Protein AF-A0A3S3VFF3-F1 (afdb_monomer)

Mean predicted aligned error: 8.6 Å

Structure (mmCIF, N/CA/C/O backbone):
data_AF-A0A3S3VFF3-F1
#
_entry.id   AF-A0A3S3VFF3-F1
#
loop_
_atom_site.group_PDB
_atom_site.id
_atom_site.type_symbol
_atom_site.label_atom_id
_atom_site.label_alt_id
_atom_site.label_comp_id
_atom_site.label_asym_id
_atom_site.label_entity_id
_atom_site.label_seq_id
_atom_site.pdbx_PDB_ins_code
_atom_site.Cartn_x
_atom_site.Cartn_y
_atom_site.Cartn_z
_atom_site.occupancy
_atom_site.B_iso_or_equiv
_atom_site.auth_seq_id
_atom_site.auth_comp_id
_atom_site.auth_asym_id
_atom_site.auth_atom_id
_atom_site.pdbx_PDB_model_num
ATOM 1 N N . MET A 1 1 ? -24.340 -20.473 -7.851 1.00 54.12 1 MET A N 1
ATOM 2 C CA . MET A 1 1 ? -24.183 -20.965 -6.460 1.00 54.12 1 MET A CA 1
ATOM 3 C C . MET A 1 1 ? -22.724 -21.200 -6.070 1.00 54.12 1 MET A C 1
ATOM 5 O O . MET A 1 1 ? -22.334 -20.706 -5.024 1.00 54.12 1 MET A O 1
ATOM 9 N N . LEU A 1 2 ? -21.899 -21.857 -6.899 1.00 45.06 2 LEU A N 1
ATOM 10 C CA . LEU A 1 2 ? -20.478 -22.107 -6.588 1.00 45.06 2 LEU A CA 1
ATOM 11 C C . LEU A 1 2 ? -19.647 -20.820 -6.377 1.00 45.06 2 LEU A C 1
ATOM 13 O O . LEU A 1 2 ? -18.849 -20.751 -5.453 1.00 45.06 2 LEU A O 1
ATOM 17 N N . VAL A 1 3 ? -19.906 -19.770 -7.169 1.00 47.88 3 VAL A N 1
ATOM 18 C CA . VAL A 1 3 ? -19.226 -18.460 -7.058 1.00 47.88 3 VAL A CA 1
ATOM 19 C C . VAL A 1 3 ? -19.501 -17.778 -5.709 1.00 47.88 3 VAL A C 1
ATOM 21 O O . VAL A 1 3 ? -18.598 -17.215 -5.106 1.00 47.88 3 VAL A O 1
ATOM 24 N N . VAL A 1 4 ? -20.729 -17.890 -5.191 1.00 52.62 4 VAL A N 1
ATOM 25 C CA . VAL A 1 4 ? -21.119 -17.310 -3.892 1.00 52.62 4 VAL A CA 1
ATOM 26 C C . VAL A 1 4 ? -20.466 -18.079 -2.741 1.00 52.62 4 VAL A C 1
ATOM 28 O O . VAL A 1 4 ? -19.993 -17.467 -1.790 1.00 52.62 4 VAL A O 1
ATOM 31 N N . LEU A 1 5 ? -20.365 -19.410 -2.855 1.00 48.34 5 LEU A N 1
ATOM 32 C CA . LEU A 1 5 ? -19.657 -20.233 -1.873 1.00 48.34 5 LEU A CA 1
ATOM 33 C C . LEU A 1 5 ? -18.155 -19.921 -1.839 1.00 48.34 5 LEU A C 1
ATOM 35 O O . LEU A 1 5 ? -17.595 -19.864 -0.753 1.00 48.34 5 LEU A O 1
ATOM 39 N N . ILE A 1 6 ? -17.521 -19.678 -2.995 1.00 56.44 6 ILE A N 1
ATOM 40 C CA . ILE A 1 6 ? -16.113 -19.252 -3.079 1.00 56.44 6 ILE A CA 1
ATOM 41 C C . ILE A 1 6 ? -15.928 -17.886 -2.417 1.00 56.44 6 ILE A C 1
ATOM 43 O O . ILE A 1 6 ? -15.010 -17.738 -1.623 1.00 56.44 6 ILE A O 1
ATOM 47 N N . PHE A 1 7 ? -16.817 -16.919 -2.668 1.00 54.12 7 PHE A N 1
ATOM 48 C CA . PHE A 1 7 ? -16.781 -15.616 -1.992 1.00 54.12 7 PHE A CA 1
ATOM 49 C C . PHE A 1 7 ? -16.912 -15.753 -0.467 1.00 54.12 7 PHE A C 1
ATOM 51 O O . PHE A 1 7 ? -16.137 -15.150 0.270 1.00 54.12 7 PHE A O 1
ATOM 58 N N . ILE A 1 8 ? -17.831 -16.596 0.015 1.00 58.03 8 ILE A N 1
ATOM 59 C CA . ILE A 1 8 ? -18.028 -16.853 1.450 1.00 58.03 8 ILE A CA 1
ATOM 60 C C . ILE A 1 8 ? -16.824 -17.591 2.061 1.00 58.03 8 ILE A C 1
ATOM 62 O O . ILE A 1 8 ? -16.355 -17.206 3.127 1.00 58.03 8 ILE A O 1
ATOM 66 N N . LEU A 1 9 ? -16.272 -18.604 1.388 1.00 54.03 9 LEU A N 1
ATOM 67 C CA . LEU A 1 9 ? -15.059 -19.311 1.821 1.00 54.03 9 LEU A CA 1
ATOM 68 C C . LEU A 1 9 ? -13.828 -18.398 1.824 1.00 54.03 9 LEU A C 1
ATOM 70 O O . LEU A 1 9 ? -13.020 -18.490 2.744 1.00 54.03 9 LEU A O 1
ATOM 74 N N . CYS A 1 10 ? -13.703 -17.487 0.855 1.00 53.41 10 CYS A N 1
ATOM 75 C CA . CYS A 1 10 ? -12.643 -16.480 0.831 1.00 53.41 10 CYS A C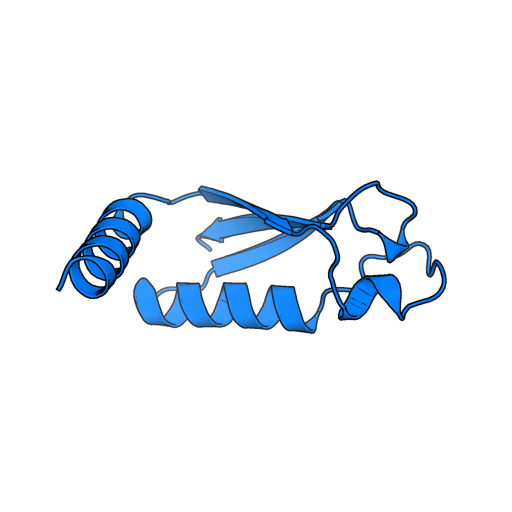A 1
ATOM 76 C C . CYS A 1 10 ? -12.777 -15.505 2.003 1.00 53.41 10 CYS A C 1
ATOM 78 O O . CYS A 1 10 ? -11.768 -15.193 2.622 1.00 53.41 10 CYS A O 1
ATOM 80 N N . ILE A 1 11 ? -14.001 -15.079 2.345 1.00 57.91 11 ILE A N 1
ATOM 81 C CA . ILE A 1 11 ? -14.286 -14.234 3.518 1.00 57.91 11 ILE A CA 1
ATOM 82 C C . ILE A 1 11 ? -13.956 -14.972 4.827 1.00 57.91 11 ILE A C 1
ATOM 84 O O . ILE A 1 11 ? -13.338 -14.395 5.720 1.00 57.91 11 ILE A O 1
ATOM 88 N N . ILE A 1 12 ? -14.307 -16.258 4.936 1.00 55.31 12 ILE A N 1
ATOM 89 C CA . ILE A 1 12 ? -14.001 -17.082 6.118 1.00 55.31 12 ILE A CA 1
ATOM 90 C C . ILE A 1 12 ? -12.487 -17.324 6.249 1.00 55.31 12 ILE A C 1
ATOM 92 O O . ILE A 1 12 ? -11.952 -17.226 7.352 1.00 55.31 12 ILE A O 1
ATOM 96 N N . ALA A 1 13 ? -11.780 -17.582 5.143 1.00 53.88 13 ALA A N 1
ATOM 97 C CA . ALA A 1 13 ? -10.319 -17.679 5.130 1.00 53.88 13 AL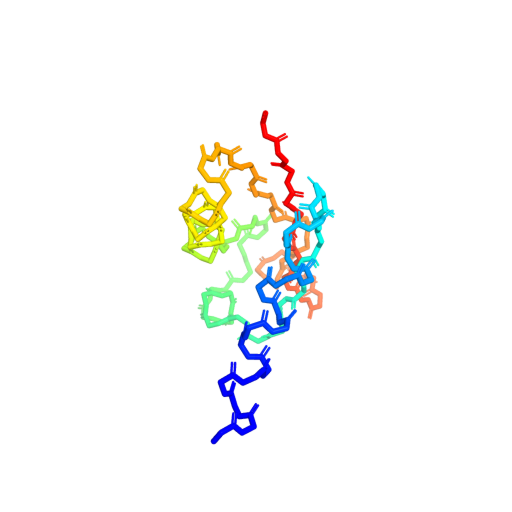A A CA 1
ATOM 98 C C . ALA A 1 13 ? -9.657 -16.332 5.470 1.00 53.88 13 ALA A C 1
ATOM 100 O O . ALA A 1 13 ? -8.656 -16.300 6.183 1.00 5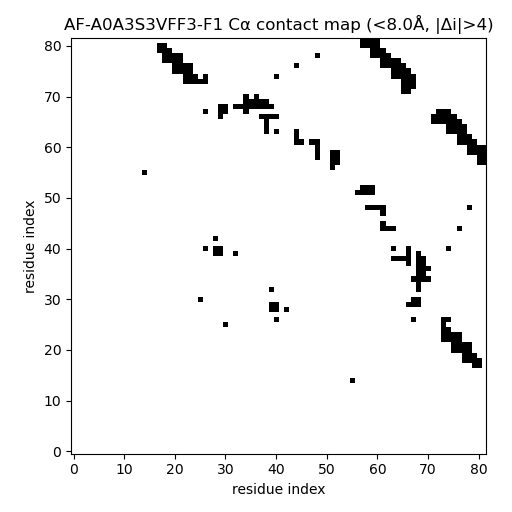3.88 13 ALA A O 1
ATOM 101 N N . PHE A 1 14 ? -10.250 -15.221 5.021 1.00 52.44 14 PHE A N 1
ATOM 102 C CA . PHE A 1 14 ? -9.835 -13.868 5.379 1.00 52.44 14 PHE A CA 1
ATOM 103 C C . PHE A 1 14 ? -9.941 -13.619 6.882 1.00 52.44 14 PHE A C 1
ATOM 105 O O . PHE A 1 14 ? -9.006 -13.071 7.453 1.00 52.44 14 PHE A O 1
ATOM 112 N N . LEU A 1 15 ? -11.008 -14.076 7.547 1.00 51.62 15 LEU A N 1
ATOM 113 C CA . LEU A 1 15 ? -11.272 -13.803 8.968 1.00 51.62 15 LEU A CA 1
ATOM 114 C C . LEU A 1 15 ? -10.123 -14.196 9.930 1.00 51.62 15 LEU A C 1
ATOM 116 O O . LEU A 1 15 ? -10.079 -13.699 11.055 1.00 51.62 15 LEU A O 1
ATOM 120 N N . PHE A 1 16 ? -9.182 -15.047 9.502 1.00 53.56 16 PHE A N 1
ATOM 121 C CA . PHE A 1 16 ? -8.010 -15.471 10.281 1.00 53.56 16 PHE A CA 1
ATOM 122 C C . PHE A 1 16 ? -6.685 -14.767 9.921 1.00 53.56 16 PHE A C 1
ATOM 124 O O . PHE A 1 16 ? -5.677 -14.978 10.603 1.00 53.56 16 PHE A O 1
ATOM 131 N N . ILE A 1 17 ? -6.642 -13.921 8.888 1.00 59.16 17 ILE A N 1
ATOM 132 C CA . ILE A 1 17 ? -5.400 -13.299 8.406 1.00 59.16 17 ILE A CA 1
ATOM 133 C C . ILE A 1 17 ? -5.097 -12.037 9.224 1.00 59.16 17 ILE A C 1
ATOM 135 O O . ILE A 1 17 ? -5.581 -10.948 8.929 1.00 59.16 17 ILE A O 1
ATOM 139 N N . LYS A 1 18 ? -4.259 -12.170 10.260 1.00 63.94 18 LYS A N 1
ATOM 140 C CA . LYS A 1 18 ? -3.723 -11.012 11.007 1.00 63.94 18 LYS A CA 1
ATOM 141 C C . LYS A 1 18 ? -2.605 -10.267 10.271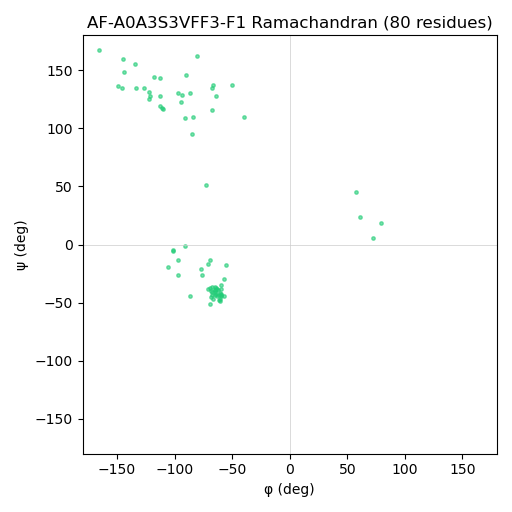 1.00 63.94 18 LYS A C 1
ATOM 143 O O . LYS A 1 18 ? -2.430 -9.071 10.489 1.00 63.94 18 LYS A O 1
ATOM 148 N N . CYS A 1 19 ? -1.885 -10.966 9.395 1.00 72.00 19 CYS A N 1
ATOM 149 C CA . CYS A 1 19 ? -0.841 -10.432 8.526 1.00 72.00 19 CYS A CA 1
ATOM 150 C C . CYS A 1 19 ? -0.879 -11.197 7.201 1.00 72.00 19 CYS A C 1
ATOM 152 O O . CYS A 1 19 ? -0.969 -12.425 7.211 1.00 72.00 19 CYS A O 1
ATOM 154 N N . GLY A 1 20 ? -0.801 -10.494 6.073 1.00 84.00 20 GLY A N 1
ATOM 155 C CA . GLY A 1 20 ? -0.901 -11.103 4.746 1.00 84.00 20 GLY A CA 1
ATOM 156 C C . GLY A 1 20 ? -0.002 -10.420 3.727 1.00 84.00 20 GLY A C 1
ATOM 157 O O . GLY A 1 20 ? 0.409 -9.278 3.923 1.00 84.00 20 GLY A O 1
ATOM 158 N N . LYS A 1 21 ? 0.304 -11.124 2.636 1.00 88.38 21 LYS A N 1
ATOM 159 C CA . LYS A 1 21 ? 0.976 -10.555 1.464 1.00 88.38 21 LYS A CA 1
ATOM 160 C C . LYS A 1 21 ? 0.100 -10.757 0.240 1.00 88.38 21 LYS A C 1
ATOM 162 O O . LYS A 1 21 ? -0.362 -11.871 0.006 1.00 88.38 21 LYS A O 1
ATOM 167 N N . ILE A 1 22 ? -0.103 -9.701 -0.537 1.00 87.38 22 ILE A N 1
ATOM 168 C CA . ILE A 1 22 ? -0.794 -9.760 -1.824 1.00 87.38 22 ILE A CA 1
ATOM 169 C C . ILE A 1 22 ? 0.226 -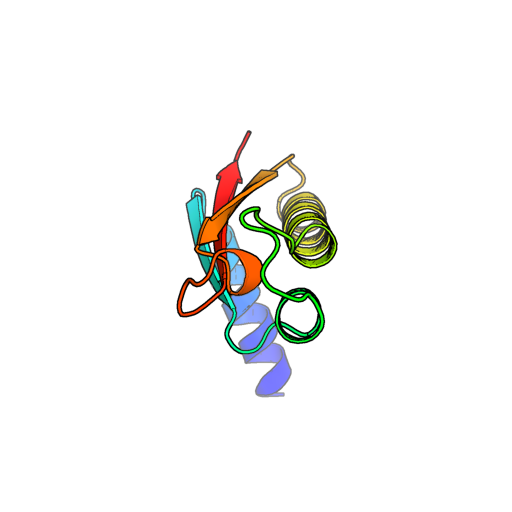9.446 -2.909 1.00 87.38 22 ILE A C 1
ATOM 171 O O . ILE A 1 22 ? 0.806 -8.365 -2.916 1.00 87.38 22 ILE A O 1
ATOM 175 N N . ALA A 1 23 ? 0.442 -10.395 -3.816 1.00 86.81 23 ALA A N 1
ATOM 176 C CA . ALA A 1 23 ? 1.213 -10.169 -5.029 1.00 86.81 23 ALA A CA 1
ATOM 177 C C . ALA A 1 23 ? 0.253 -9.807 -6.166 1.00 86.81 23 ALA A C 1
ATOM 179 O O . ALA A 1 23 ? -0.663 -10.570 -6.472 1.00 86.81 23 ALA A O 1
ATOM 180 N N . VAL A 1 24 ? 0.469 -8.648 -6.777 1.00 84.31 24 VAL A N 1
ATOM 181 C CA . VAL A 1 24 ? -0.259 -8.171 -7.951 1.00 84.31 24 VAL A CA 1
ATOM 182 C C . VAL A 1 24 ? 0.708 -8.179 -9.125 1.00 84.31 24 VAL A C 1
ATOM 184 O O . VAL A 1 24 ? 1.737 -7.499 -9.118 1.00 84.31 24 VAL A O 1
ATOM 187 N N . HIS A 1 25 ? 0.370 -8.987 -10.120 1.00 81.81 25 HIS A N 1
ATOM 188 C CA . HIS A 1 25 ? 1.011 -8.980 -11.425 1.00 81.81 25 HIS A CA 1
ATOM 189 C C . HIS A 1 25 ? 0.254 -8.002 -12.326 1.00 81.81 25 HIS A C 1
ATOM 191 O O . HIS A 1 25 ? -0.956 -7.847 -12.159 1.00 81.81 25 HIS A O 1
ATOM 197 N N . ASP A 1 26 ? 0.973 -7.331 -13.225 1.00 77.88 26 ASP A N 1
ATOM 198 C CA . ASP A 1 26 ? 0.387 -6.498 -14.282 1.00 77.88 26 ASP A CA 1
ATOM 199 C C . ASP A 1 26 ? -0.524 -5.375 -13.744 1.00 77.88 26 ASP A C 1
ATOM 201 O O . ASP A 1 26 ? -1.654 -5.148 -14.181 1.00 77.88 26 ASP A O 1
ATOM 205 N N . SER A 1 27 ? -0.049 -4.678 -12.703 1.00 75.88 27 SER A N 1
ATOM 206 C CA . SER A 1 27 ? -0.784 -3.556 -12.116 1.00 75.88 27 SER A CA 1
ATOM 207 C C . SER A 1 27 ? -0.851 -2.398 -13.110 1.00 75.88 27 SER A C 1
ATOM 209 O O . SER A 1 27 ? 0.175 -1.789 -13.414 1.00 75.88 27 SER A O 1
ATOM 211 N N . PHE A 1 28 ? -2.059 -2.041 -13.556 1.00 79.44 28 PHE A N 1
ATOM 212 C CA . PHE A 1 28 ? -2.273 -0.942 -14.508 1.00 79.44 28 PHE A CA 1
ATOM 213 C C . PHE A 1 28 ? -1.707 0.403 -14.015 1.00 79.44 28 PHE A C 1
ATOM 215 O O . PHE A 1 28 ? -1.284 1.227 -14.824 1.00 79.44 28 PHE A O 1
ATOM 222 N N . GLU A 1 29 ? -1.672 0.624 -12.693 1.00 74.38 29 GLU A N 1
ATOM 223 C CA . GLU A 1 29 ? -1.033 1.800 -12.089 1.00 74.38 29 GLU A CA 1
ATOM 224 C C . GLU A 1 29 ? 0.470 1.830 -12.385 1.00 74.38 29 GLU A C 1
ATOM 226 O O . GLU A 1 29 ? 1.032 2.892 -12.631 1.00 74.38 29 GLU A O 1
ATOM 231 N N . CYS A 1 30 ? 1.127 0.671 -12.356 1.00 72.31 30 CYS A N 1
ATOM 232 C CA . CYS A 1 30 ? 2.581 0.566 -12.422 1.00 72.31 30 CYS A CA 1
ATOM 233 C C . CYS A 1 30 ? 3.103 0.275 -13.835 1.00 72.31 30 CYS A C 1
ATOM 235 O O . CYS A 1 30 ? 4.215 0.680 -14.144 1.00 72.31 30 CYS A O 1
ATOM 237 N N . GLU A 1 31 ? 2.319 -0.364 -14.705 1.00 71.00 31 GLU A N 1
ATOM 238 C CA . GLU A 1 31 ? 2.684 -0.556 -16.118 1.00 71.00 31 GLU A CA 1
ATOM 239 C C . GLU A 1 31 ? 2.675 0.758 -16.908 1.00 71.00 31 GLU A C 1
ATOM 241 O O . GLU A 1 31 ? 3.524 0.981 -17.771 1.00 71.00 31 GLU A O 1
ATOM 246 N N . GLY A 1 32 ? 1.722 1.648 -16.609 1.00 67.69 32 GLY A N 1
ATOM 247 C CA . GLY A 1 32 ? 1.640 2.968 -17.238 1.00 67.69 32 GLY A CA 1
ATOM 248 C C . GLY A 1 32 ? 2.650 3.976 -16.679 1.00 67.69 32 GLY A C 1
ATOM 249 O O . GLY A 1 32 ? 2.981 4.964 -17.342 1.00 67.69 32 GLY A O 1
ATOM 250 N N . ALA A 1 33 ? 3.155 3.736 -15.468 1.00 62.31 33 ALA A N 1
ATOM 251 C CA . ALA A 1 33 ? 4.150 4.576 -14.825 1.00 62.31 33 ALA A CA 1
ATOM 252 C C . ALA A 1 33 ? 5.555 4.188 -15.311 1.00 62.31 33 ALA A C 1
ATOM 254 O O . ALA A 1 33 ? 6.092 3.144 -14.956 1.00 62.31 33 ALA A O 1
ATOM 255 N N . LYS A 1 34 ? 6.187 5.055 -16.113 1.00 62.50 34 LYS A N 1
ATOM 256 C CA . LYS A 1 34 ? 7.633 4.963 -16.396 1.00 62.50 34 LYS A CA 1
ATOM 257 C C . LYS A 1 34 ? 8.391 4.832 -15.069 1.00 62.50 34 LYS A C 1
ATOM 259 O O . LYS A 1 34 ? 8.052 5.562 -14.144 1.00 62.50 34 LYS A O 1
ATOM 264 N N . VAL A 1 35 ? 9.397 3.953 -15.002 1.00 67.00 35 VAL A N 1
ATOM 265 C CA . VAL A 1 35 ? 10.187 3.641 -13.791 1.00 67.00 35 VAL A CA 1
ATOM 266 C C . VAL A 1 35 ? 10.476 4.909 -12.980 1.00 67.00 35 VAL A C 1
ATOM 268 O O . VAL A 1 35 ? 11.224 5.785 -13.417 1.00 67.00 35 VAL A O 1
ATOM 271 N N . THR A 1 36 ? 9.837 5.028 -11.816 1.00 73.69 36 THR A N 1
ATOM 272 C CA . THR A 1 36 ? 9.917 6.206 -10.939 1.00 73.69 36 THR A CA 1
ATOM 273 C C . THR A 1 36 ? 10.943 6.016 -9.822 1.00 73.69 36 THR A C 1
ATOM 275 O O . THR A 1 36 ? 11.294 6.977 -9.139 1.00 73.69 36 THR A O 1
ATOM 278 N N . GLY A 1 37 ? 11.414 4.780 -9.610 1.00 74.38 37 GLY A N 1
ATOM 279 C CA . GLY A 1 37 ? 12.303 4.416 -8.502 1.00 74.38 37 GLY A CA 1
ATOM 280 C C . GLY A 1 37 ? 11.610 4.392 -7.134 1.00 74.38 37 GLY A C 1
ATOM 281 O O . GLY A 1 37 ? 12.269 4.197 -6.114 1.00 74.38 37 GLY A O 1
ATOM 282 N N . GLN A 1 38 ? 10.287 4.583 -7.087 1.00 76.06 38 GLN A N 1
ATOM 283 C CA . GLN A 1 38 ? 9.484 4.594 -5.865 1.00 76.06 38 GLN A CA 1
ATOM 284 C C . GLN A 1 38 ? 8.210 3.752 -6.038 1.00 76.06 38 GLN A C 1
ATOM 286 O O . GLN A 1 38 ? 7.761 3.550 -7.166 1.00 76.06 38 GLN A O 1
ATOM 291 N N . PRO A 1 39 ? 7.618 3.235 -4.940 1.00 79.50 39 PRO A N 1
ATOM 292 C CA . PRO A 1 39 ? 6.355 2.515 -5.031 1.00 79.50 39 PRO A CA 1
ATOM 293 C C . PRO A 1 39 ? 5.254 3.464 -5.517 1.00 79.50 39 PRO A C 1
ATOM 295 O O . PRO A 1 39 ? 5.092 4.556 -4.968 1.00 79.50 39 PRO A O 1
ATOM 298 N N . TYR A 1 40 ? 4.531 3.059 -6.560 1.00 80.94 40 TYR A N 1
ATOM 299 C CA . TYR A 1 40 ? 3.529 3.896 -7.222 1.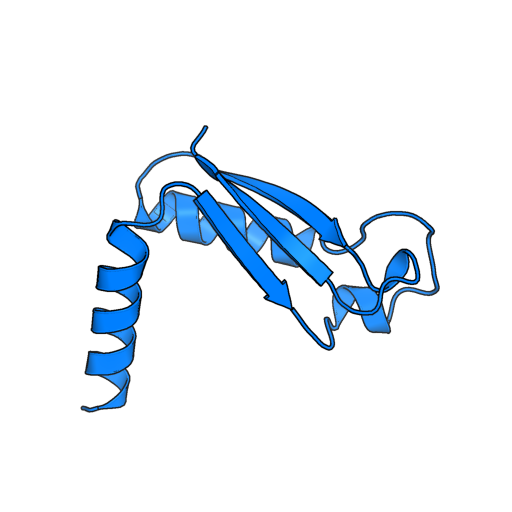00 80.94 40 TYR A CA 1
ATOM 300 C C . TYR A 1 40 ? 2.091 3.485 -6.890 1.00 80.94 40 TYR A C 1
ATOM 302 O O . TYR A 1 40 ? 1.193 4.308 -7.040 1.00 80.94 40 TYR A O 1
ATOM 310 N N . GLY A 1 41 ? 1.862 2.257 -6.402 1.00 80.12 41 GLY A N 1
ATOM 311 C CA . GLY A 1 41 ? 0.537 1.651 -6.222 1.00 80.12 41 GLY A CA 1
ATOM 312 C C . GLY A 1 41 ? -0.276 2.229 -5.060 1.00 80.12 41 GLY A C 1
ATOM 313 O O . GLY A 1 41 ? -0.746 1.488 -4.195 1.00 80.12 41 GLY A O 1
ATOM 314 N N . ALA A 1 42 ? -0.424 3.552 -4.988 1.00 85.69 42 ALA A N 1
ATOM 315 C CA . ALA A 1 42 ? -1.130 4.249 -3.923 1.00 85.69 42 ALA A CA 1
ATOM 316 C C . ALA A 1 42 ? -2.636 3.959 -3.949 1.00 85.69 42 ALA A C 1
ATOM 318 O O . ALA A 1 42 ? -3.232 3.823 -2.874 1.00 85.69 42 ALA A O 1
ATOM 319 N N . LEU A 1 43 ? -3.241 3.824 -5.137 1.00 86.62 43 LEU A N 1
ATOM 320 C CA . LEU A 1 43 ? -4.657 3.495 -5.258 1.00 86.62 43 LEU A CA 1
ATOM 321 C C . LEU A 1 43 ? -4.907 2.052 -4.808 1.00 86.62 43 LEU A C 1
ATOM 323 O O . LEU A 1 43 ? -5.745 1.842 -3.929 1.00 86.62 43 LEU A O 1
ATOM 327 N N . VAL A 1 44 ? -4.155 1.071 -5.324 1.00 88.00 44 VAL A N 1
ATOM 328 C CA . VAL A 1 44 ? -4.264 -0.338 -4.892 1.00 88.00 44 VAL A CA 1
ATOM 329 C C . VAL A 1 44 ? -4.031 -0.470 -3.385 1.00 88.00 44 VAL A C 1
ATOM 331 O O . VAL A 1 44 ? -4.818 -1.117 -2.690 1.00 88.00 44 VAL A O 1
ATOM 334 N N . ARG A 1 45 ? -3.016 0.207 -2.838 1.00 90.56 45 ARG A N 1
ATOM 335 C CA . ARG A 1 45 ? -2.734 0.216 -1.395 1.00 90.56 45 ARG A CA 1
ATOM 336 C C . ARG A 1 45 ? -3.908 0.764 -0.581 1.00 90.56 45 ARG A C 1
ATOM 338 O O . ARG A 1 45 ? -4.267 0.182 0.442 1.00 90.56 45 ARG A O 1
ATOM 345 N N . GLY A 1 46 ? -4.521 1.855 -1.045 1.00 89.56 46 GLY A N 1
ATOM 346 C CA . GLY A 1 46 ? -5.708 2.449 -0.432 1.00 89.56 46 GLY A CA 1
ATOM 347 C C . GLY A 1 46 ? -6.932 1.534 -0.493 1.00 89.56 46 GLY A C 1
ATOM 348 O O . GLY A 1 46 ? -7.612 1.365 0.518 1.00 89.56 46 GLY A O 1
ATOM 349 N N . MET A 1 47 ? -7.180 0.891 -1.639 1.00 89.19 47 MET A N 1
ATOM 350 C CA . MET A 1 47 ? -8.281 -0.065 -1.793 1.00 89.19 47 MET A CA 1
ATOM 351 C C . MET A 1 47 ? -8.132 -1.253 -0.842 1.00 89.19 47 MET A C 1
ATOM 353 O O . MET A 1 47 ? -9.081 -1.590 -0.139 1.00 89.19 47 MET A O 1
ATOM 357 N N . ILE A 1 48 ? -6.940 -1.858 -0.772 1.00 89.00 48 ILE A N 1
ATOM 358 C CA . ILE A 1 48 ? -6.672 -2.979 0.138 1.00 89.00 48 ILE A CA 1
ATOM 359 C C . ILE A 1 48 ? -6.894 -2.533 1.588 1.00 89.00 48 ILE A C 1
ATOM 361 O O . ILE A 1 48 ? -7.615 -3.200 2.326 1.00 89.00 48 ILE A O 1
ATOM 365 N N . ALA A 1 49 ? -6.340 -1.387 1.996 1.00 90.44 49 ALA A N 1
ATOM 366 C CA . ALA A 1 49 ? -6.513 -0.881 3.356 1.00 90.44 49 ALA A CA 1
ATOM 367 C C . ALA A 1 49 ? -7.992 -0.633 3.700 1.00 90.44 49 ALA A C 1
ATOM 369 O O . ALA A 1 49 ? -8.431 -1.006 4.786 1.00 90.44 49 ALA A O 1
ATOM 370 N N . GLY A 1 50 ? -8.764 -0.052 2.775 1.00 89.62 50 GLY A N 1
ATOM 371 C CA . GLY A 1 50 ? -10.191 0.221 2.952 1.00 89.62 50 GLY A CA 1
ATOM 372 C C . GLY A 1 50 ? -11.041 -1.046 3.044 1.00 89.62 50 GLY A C 1
ATOM 373 O O . GLY A 1 50 ? -11.841 -1.175 3.966 1.00 89.62 50 GLY A O 1
ATOM 374 N N . ILE A 1 51 ? -10.826 -2.014 2.147 1.00 88.25 51 ILE A N 1
ATOM 375 C CA . ILE A 1 51 ? -11.545 -3.299 2.163 1.00 88.25 51 ILE A CA 1
ATOM 376 C C . ILE A 1 51 ? -11.271 -4.044 3.471 1.00 88.25 51 ILE A C 1
ATOM 378 O O . ILE A 1 51 ? -12.202 -4.515 4.119 1.00 88.25 51 ILE A O 1
ATOM 382 N N . PHE A 1 52 ? -10.007 -4.126 3.895 1.00 86.31 52 PHE A N 1
ATOM 383 C CA . PHE A 1 52 ? -9.664 -4.760 5.168 1.00 86.31 52 PHE A CA 1
ATOM 384 C C . PHE A 1 52 ? -10.242 -3.981 6.359 1.00 86.31 52 PHE A C 1
ATOM 386 O O . PHE A 1 52 ? -10.741 -4.589 7.304 1.00 86.31 52 PHE A O 1
ATOM 393 N N . ALA A 1 53 ? -10.235 -2.649 6.322 1.00 89.19 53 ALA A N 1
ATOM 394 C CA . ALA A 1 53 ? -10.822 -1.859 7.396 1.00 89.19 53 ALA A CA 1
ATOM 395 C C . ALA A 1 53 ? -12.323 -2.124 7.571 1.00 89.19 53 ALA A C 1
ATOM 397 O O . ALA A 1 53 ? -12.770 -2.319 8.701 1.00 89.19 53 ALA A O 1
ATOM 398 N N . GLU A 1 54 ? -13.069 -2.204 6.468 1.00 89.19 54 GLU A N 1
ATOM 399 C CA . GLU A 1 54 ? -14.506 -2.489 6.477 1.00 89.19 54 GLU A CA 1
ATOM 400 C C . GLU A 1 54 ? -14.800 -3.930 6.925 1.00 89.19 54 GLU A C 1
ATOM 402 O O . GLU A 1 54 ? -15.650 -4.161 7.782 1.00 89.19 54 GLU A O 1
ATOM 407 N N . VAL A 1 55 ? -14.056 -4.911 6.401 1.00 84.19 55 VAL A N 1
ATOM 408 C CA . VAL A 1 55 ? -14.287 -6.339 6.687 1.00 84.19 55 VAL A CA 1
ATOM 409 C C . VAL A 1 55 ? -13.966 -6.703 8.140 1.00 84.19 55 VAL A C 1
ATOM 411 O O . VAL A 1 55 ? -14.683 -7.495 8.748 1.00 84.19 55 VAL A O 1
ATOM 414 N N . PHE A 1 56 ? -12.893 -6.147 8.711 1.00 84.69 56 PHE A N 1
ATOM 415 C CA . PHE A 1 56 ? -12.442 -6.483 10.069 1.00 84.69 56 PHE A CA 1
ATOM 416 C C . PHE A 1 56 ? -12.839 -5.444 11.128 1.00 84.69 56 PHE A C 1
ATOM 418 O O . PHE A 1 56 ? -12.548 -5.644 12.312 1.00 84.69 56 PHE A O 1
ATOM 425 N N . GLY A 1 57 ? -13.450 -4.326 10.723 1.00 86.81 57 GLY A N 1
ATOM 426 C CA . GLY A 1 57 ? -13.847 -3.228 11.609 1.00 86.81 57 GLY A CA 1
ATOM 427 C C . GLY A 1 57 ? -12.677 -2.560 12.342 1.00 86.81 57 GLY A C 1
ATOM 428 O O . GLY A 1 57 ? -12.856 -2.029 13.439 1.00 86.81 57 GLY A O 1
ATOM 429 N N . LYS A 1 58 ? -11.456 -2.647 11.801 1.00 88.62 58 LYS A N 1
ATOM 430 C CA . LYS A 1 58 ? -10.215 -2.160 12.430 1.00 88.62 58 LYS A CA 1
ATOM 431 C C . LYS A 1 58 ? -9.265 -1.600 11.377 1.00 88.62 58 LYS A C 1
ATOM 433 O O . LYS A 1 58 ? -9.236 -2.130 10.276 1.00 88.62 58 LYS A O 1
ATOM 438 N N . PRO A 1 59 ? -8.444 -0.588 11.690 1.00 89.06 59 PRO A N 1
ATOM 439 C CA . PRO A 1 59 ? -7.491 -0.058 10.725 1.00 89.06 59 PRO A CA 1
ATOM 440 C C . PRO A 1 59 ? -6.401 -1.087 10.387 1.00 89.06 59 PRO A C 1
ATOM 442 O O . PRO A 1 59 ? -5.835 -1.734 11.270 1.00 89.06 59 PRO A O 1
ATOM 445 N N . PHE A 1 60 ? -6.070 -1.184 9.101 1.00 90.50 60 PHE A N 1
ATOM 446 C CA . PHE A 1 60 ? -4.929 -1.946 8.599 1.00 90.50 60 PHE A CA 1
ATOM 447 C C . PHE A 1 60 ? -3.937 -1.011 7.912 1.00 90.50 60 PHE A C 1
ATOM 449 O O . PHE A 1 60 ? -4.313 -0.037 7.257 1.00 90.50 60 PHE A O 1
ATOM 456 N N . GLN A 1 61 ? -2.656 -1.314 8.071 1.00 91.88 61 GLN A N 1
ATOM 457 C CA . GLN A 1 61 ? -1.564 -0.697 7.339 1.00 91.88 61 GLN A CA 1
ATOM 458 C C . GLN A 1 61 ? -1.186 -1.601 6.172 1.00 91.88 61 GLN A C 1
ATOM 460 O O . GLN A 1 61 ? -0.992 -2.803 6.344 1.00 91.88 61 GLN A O 1
ATOM 465 N N . VAL A 1 62 ? -1.089 -1.003 4.988 1.00 92.25 62 VAL A N 1
ATOM 466 C CA . VAL A 1 62 ? -0.656 -1.684 3.770 1.00 92.25 62 VAL A CA 1
ATOM 467 C C . VAL A 1 62 ? 0.577 -0.970 3.240 1.00 92.25 62 VAL A C 1
ATOM 469 O O . VAL A 1 62 ? 0.570 0.258 3.083 1.00 92.25 62 VAL A O 1
ATOM 472 N N . GLU A 1 63 ? 1.634 -1.731 2.984 1.00 92.25 63 GLU A N 1
ATOM 473 C CA . GLU A 1 63 ? 2.918 -1.243 2.479 1.00 92.25 63 GLU A CA 1
ATOM 474 C C . GLU A 1 63 ? 3.316 -2.006 1.223 1.00 92.25 63 GLU A C 1
ATOM 476 O O . GLU A 1 63 ? 3.210 -3.226 1.172 1.00 92.25 63 GLU A O 1
ATOM 481 N N . GLU A 1 64 ? 3.775 -1.282 0.205 1.00 90.69 64 GLU A N 1
ATOM 482 C CA . GLU A 1 64 ? 4.257 -1.875 -1.040 1.00 90.69 64 GLU A CA 1
ATOM 483 C C . GLU A 1 64 ? 5.768 -2.138 -0.935 1.00 90.69 64 GLU A C 1
ATOM 485 O O . GLU A 1 64 ? 6.581 -1.206 -0.913 1.00 90.69 64 GLU A O 1
ATOM 490 N N . THR A 1 65 ? 6.147 -3.412 -0.834 1.00 90.81 65 THR A N 1
ATOM 491 C CA . THR A 1 65 ? 7.543 -3.841 -0.667 1.00 90.81 65 THR A CA 1
ATOM 492 C C . THR A 1 65 ? 8.256 -3.990 -2.006 1.00 90.81 65 THR A C 1
ATOM 494 O O . THR A 1 65 ? 9.361 -3.475 -2.159 1.00 90.81 65 THR A O 1
ATOM 497 N N . GLU A 1 66 ? 7.599 -4.615 -2.984 1.00 89.88 66 GLU A N 1
ATOM 498 C CA . GLU A 1 66 ? 8.071 -4.770 -4.371 1.00 89.88 66 GLU A CA 1
ATOM 499 C C . GLU A 1 66 ? 7.151 -3.949 -5.281 1.00 89.88 66 GLU A C 1
ATOM 501 O O . GLU A 1 66 ? 5.951 -3.893 -5.007 1.00 89.88 66 GLU A O 1
ATOM 506 N N . CYS A 1 67 ? 7.676 -3.309 -6.329 1.00 87.25 67 CYS A N 1
ATOM 507 C CA . CYS A 1 67 ? 6.873 -2.545 -7.287 1.00 87.25 67 CYS A CA 1
ATOM 508 C C . CYS A 1 67 ? 7.480 -2.562 -8.693 1.00 87.25 67 CYS A C 1
ATOM 510 O O . CYS A 1 67 ? 8.665 -2.284 -8.867 1.00 87.25 67 CYS A O 1
ATO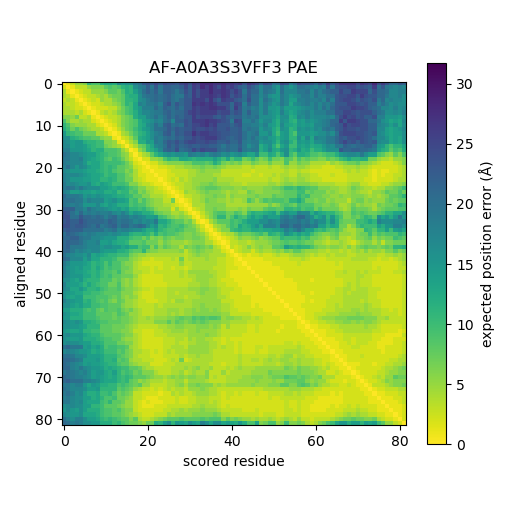M 512 N N . ILE A 1 68 ? 6.651 -2.757 -9.720 1.00 85.06 68 ILE A N 1
ATOM 513 C CA . ILE A 1 68 ? 7.094 -2.704 -11.126 1.00 85.06 68 ILE A CA 1
ATOM 514 C C . ILE A 1 68 ? 7.697 -1.329 -11.466 1.00 85.06 68 ILE A C 1
ATOM 516 O O . ILE A 1 68 ? 8.703 -1.239 -12.164 1.00 85.06 68 ILE A O 1
ATOM 520 N N . ALA A 1 69 ? 7.171 -0.248 -10.880 1.00 83.31 69 ALA A N 1
ATOM 521 C CA . ALA A 1 69 ? 7.707 1.103 -11.070 1.00 83.31 69 ALA A CA 1
ATOM 522 C C . ALA A 1 69 ? 9.089 1.331 -10.413 1.00 83.31 69 ALA A C 1
ATOM 524 O O . ALA A 1 69 ? 9.749 2.330 -10.712 1.00 83.31 69 ALA A O 1
ATOM 525 N N . LYS A 1 70 ? 9.544 0.421 -9.537 1.00 84.06 70 LYS A N 1
ATOM 526 C CA . LYS A 1 70 ? 10.913 0.388 -8.992 1.00 84.06 70 LYS A CA 1
ATOM 527 C C . LYS A 1 70 ? 11.878 -0.466 -9.821 1.00 84.06 70 LYS A C 1
ATOM 529 O O . LYS A 1 70 ? 13.045 -0.508 -9.449 1.00 84.06 70 LYS A O 1
ATOM 534 N N . ASP A 1 71 ? 11.413 -1.098 -10.902 1.00 84.38 71 ASP A N 1
ATOM 535 C CA . ASP A 1 71 ? 12.119 -2.156 -11.648 1.00 84.38 71 ASP A CA 1
ATOM 536 C C . ASP A 1 71 ? 12.054 -3.557 -10.989 1.00 84.38 71 ASP A C 1
ATOM 538 O O . ASP A 1 71 ? 12.825 -4.456 -11.323 1.00 84.38 71 ASP A O 1
ATOM 542 N N . ASP A 1 72 ? 11.106 -3.791 -10.067 1.00 85.31 72 ASP A N 1
ATOM 543 C CA . ASP A 1 72 ? 10.816 -5.145 -9.575 1.00 85.31 72 ASP A CA 1
ATOM 544 C C . ASP A 1 72 ? 9.918 -5.925 -10.556 1.00 85.31 72 ASP A C 1
ATOM 546 O O . ASP A 1 72 ? 9.200 -5.367 -11.382 1.00 85.31 72 ASP A O 1
ATOM 550 N N . LYS A 1 73 ? 9.875 -7.257 -10.432 1.00 85.94 73 LYS A N 1
ATOM 551 C CA . LYS A 1 73 ? 9.084 -8.118 -11.340 1.00 85.94 73 LYS A CA 1
ATOM 552 C C . LYS A 1 73 ? 7.565 -8.023 -11.156 1.00 85.94 73 LYS A C 1
ATOM 554 O O . LYS A 1 73 ? 6.821 -8.554 -11.976 1.00 85.94 73 LYS A O 1
ATOM 559 N N . ARG A 1 74 ? 7.101 -7.484 -10.030 1.00 85.56 74 ARG A N 1
ATOM 560 C CA . ARG A 1 74 ? 5.690 -7.458 -9.615 1.00 85.56 74 ARG A CA 1
ATOM 561 C C . ARG A 1 74 ? 5.497 -6.470 -8.471 1.00 85.56 74 ARG A C 1
ATOM 563 O O . ARG A 1 74 ? 6.467 -6.068 -7.832 1.00 85.56 74 ARG A O 1
ATOM 570 N N . CYS A 1 75 ? 4.244 -6.154 -8.170 1.00 86.56 75 CYS A N 1
ATOM 571 C CA . CYS A 1 75 ? 3.892 -5.386 -6.984 1.00 86.56 75 CYS A CA 1
ATOM 572 C C . CYS A 1 75 ? 3.555 -6.326 -5.823 1.00 86.56 75 CYS A C 1
ATOM 574 O O . CYS A 1 75 ? 2.726 -7.222 -5.976 1.00 86.56 75 CYS A O 1
ATOM 576 N N . VAL A 1 76 ? 4.171 -6.138 -4.656 1.00 90.50 76 VAL A N 1
ATOM 577 C CA . VAL A 1 76 ? 3.854 -6.915 -3.445 1.00 90.50 76 VAL A CA 1
ATOM 578 C C . VAL A 1 76 ? 3.436 -5.976 -2.332 1.00 90.50 76 VAL A C 1
ATOM 580 O O . VAL A 1 76 ? 4.185 -5.082 -1.952 1.00 90.50 76 VAL A O 1
ATOM 583 N N . PHE A 1 77 ? 2.251 -6.226 -1.783 1.00 91.06 77 PHE A N 1
ATOM 584 C CA . PHE A 1 77 ? 1.653 -5.460 -0.700 1.00 91.06 77 PHE A CA 1
ATOM 585 C C . PHE A 1 77 ? 1.636 -6.292 0.581 1.00 91.06 77 PHE A C 1
ATOM 587 O O . PHE A 1 77 ? 0.972 -7.328 0.648 1.00 91.06 77 PHE A O 1
ATOM 594 N N . GLU A 1 78 ? 2.350 -5.841 1.607 1.00 92.38 78 GLU A N 1
ATOM 595 C CA . GLU A 1 78 ? 2.256 -6.382 2.959 1.00 92.38 78 GLU A CA 1
ATOM 596 C C . GLU A 1 78 ? 1.137 -5.692 3.728 1.00 92.38 78 GLU A C 1
ATOM 598 O O . GLU A 1 78 ? 1.072 -4.467 3.793 1.00 92.38 78 GLU A O 1
ATOM 603 N N . ILE A 1 79 ? 0.276 -6.490 4.348 1.00 91.38 79 ILE A N 1
ATOM 604 C CA . ILE A 1 79 ? -0.866 -6.037 5.135 1.00 91.38 79 ILE A CA 1
ATOM 605 C C . ILE A 1 79 ? -0.615 -6.390 6.593 1.00 91.38 79 ILE A C 1
ATOM 607 O O . ILE A 1 79 ? -0.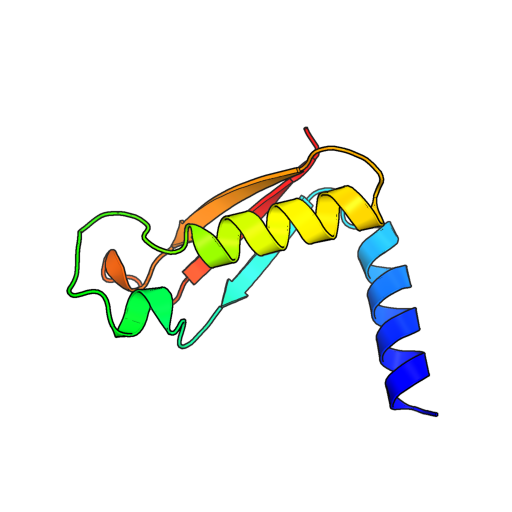334 -7.548 6.922 1.00 91.38 79 ILE A O 1
ATOM 611 N N . ARG A 1 80 ? -0.746 -5.398 7.470 1.00 90.00 80 ARG A N 1
ATOM 612 C CA . ARG A 1 80 ? -0.546 -5.525 8.914 1.00 90.00 80 ARG A CA 1
ATOM 613 C C . ARG A 1 80 ? -1.694 -4.853 9.649 1.00 90.00 80 ARG A C 1
ATOM 615 O O . ARG A 1 80 ? -2.087 -3.740 9.307 1.00 90.00 80 ARG A O 1
ATOM 622 N N . GLN A 1 81 ? -2.232 -5.520 10.662 1.00 82.94 81 GLN A N 1
ATOM 623 C CA . GLN A 1 81 ? -3.180 -4.892 11.578 1.00 82.94 81 GLN A CA 1
ATOM 624 C C . GLN A 1 81 ? -2.463 -3.822 12.414 1.00 82.94 81 GLN A C 1
ATOM 626 O O . GLN A 1 81 ? -1.362 -4.079 12.905 1.00 82.94 81 GLN A O 1
ATOM 631 N N . LYS A 1 82 ? -3.077 -2.641 12.551 1.00 75.12 82 LYS A N 1
ATOM 632 C CA . LYS A 1 82 ? -2.601 -1.589 13.461 1.00 75.12 82 LYS A CA 1
ATOM 633 C C . LYS A 1 82 ? -2.978 -1.871 14.913 1.00 75.12 82 LYS A C 1
ATOM 635 O O . LYS A 1 82 ? -4.050 -2.479 15.140 1.00 75.12 82 LYS A O 1
#

pLDDT: mean 77.26, std 14.14, range [45.06, 92.38]

Solvent-accessible surface area (backbone atoms only — not comparable to full-atom values): 4644 Å² total; per-residue (Å²): 111,70,68,58,51,49,53,50,50,51,50,58,59,49,77,72,61,67,60,51,76,49,78,42,71,87,46,70,69,30,73,73,37,71,75,68,72,43,78,66,57,58,66,61,39,49,50,54,25,49,54,48,21,67,77,68,74,42,64,42,48,54,45,68,80,36,23,43,13,52,74,38,97,33,32,29,36,42,38,37,65,109

Sequence (82 aa):
MLVVLIFILCIIAFLFIKCGKIAVHDSFECEGAKVTGQPYGALVRGMIAGIFAEVFGKPFQVEETECIAKDDKRCVFEIRQK

Organism: Methanosuratincola subterraneus (NCBI:txid2593994)

Radius of gyration: 14.12 Å; Cα contacts (8 Å, |Δi|>4): 129; chains: 1; bounding box: 36×28×31 Å

Nearest PDB structures (foldseek):
  2oso-assembly1_A  TM=8.920E-01  e=7.727E-04  Methanocaldococcus jannaschii DSM 2661
  7vqf-assembly1_A  TM=9.488E-01  e=2.938E-03  Acinetobacter calcoaceticus
  5kbi-assembly1_A  TM=9.000E-01  e=2.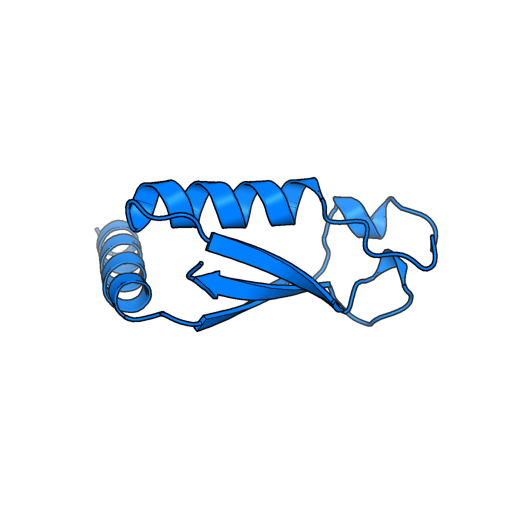404E-03  Acinetobacter calcoaceticus
  5kbe-assembly1_A  TM=9.025E-01  e=7.482E-03  Acinetobacter calcoaceticus
  6iy8-assembly1_B  TM=9.221E-01  e=4.246E-02  Pseudomonas putida

InterPro domains:
  IPR004096 4-vinyl reductase, 4VR [PF02830] (22-80)
  IPR004096 4-vinyl reductase, 4VR [SM00989] (19-81)
  IPR024096 NO signalling/Golgi transport ligand-binding domain superfamily [SSF111126] (20-80)

Secondary structure (DSSP, 8-state):
-HHHHHHHHHHHHHTT-SEEEEEESS-HHHHSS---SS---HHHHHHHHHHHHHHHTS-EEEEEEE-GGGT-SSEEEEEEE-

Foldseek 3Di:
DVVVVVVVVVLVVVQPPQKDKDWAAPPPQQVPQAQPLDARPPVVQVVVQVVNCVSVVAGKHKDWPAGVSNVGRTTMIIIHTD